Protein AF-X1CK55-F1 (afdb_monomer_lite)

Secondary structure (DSSP, 8-state):
--HHHHHHHHHHHHHHHHHHHHHHHHHHHHHTTT-HHHHHHHHHHHHHHHHHHTTTS--HHHHHHHHHHHHHHHHHHHHHHHHHHHHHHHHTTSPP-HHHHHHHHHHHHHHHTT-

Structure (mmCIF, N/CA/C/O backbone):
data_AF-X1CK55-F1
#
_entry.id   AF-X1CK55-F1
#
loop_
_atom_site.group_PDB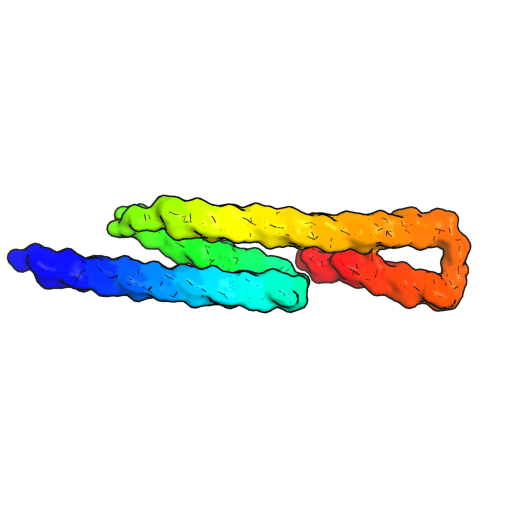
_atom_site.id
_atom_site.type_symbol
_atom_site.label_atom_id
_atom_site.label_alt_id
_atom_site.label_comp_id
_atom_site.label_asym_id
_atom_site.label_entity_id
_atom_site.label_seq_id
_atom_site.pdbx_PDB_ins_code
_atom_site.Cartn_x
_atom_site.Cartn_y
_atom_site.Cartn_z
_atom_site.occupancy
_atom_site.B_iso_or_equiv
_atom_site.auth_seq_id
_atom_site.auth_comp_id
_atom_site.auth_asym_id
_atom_site.auth_atom_id
_atom_site.pdbx_PDB_model_num
ATOM 1 N N . MET A 1 1 ? -24.483 -6.897 33.982 1.00 46.66 1 MET A N 1
ATOM 2 C CA . MET A 1 1 ? -23.041 -7.094 33.704 1.00 46.66 1 MET A CA 1
ATOM 3 C C . MET A 1 1 ? -22.688 -6.580 32.299 1.00 46.66 1 MET A C 1
ATOM 5 O O . MET A 1 1 ? -22.299 -7.355 31.443 1.00 46.66 1 MET A O 1
ATOM 9 N N . THR A 1 2 ? -22.846 -5.280 32.029 1.00 55.50 2 THR A N 1
ATOM 10 C CA . THR A 1 2 ? -22.721 -4.694 30.670 1.00 55.50 2 THR A CA 1
ATOM 11 C C . THR A 1 2 ? -21.554 -3.711 30.535 1.00 55.50 2 THR A C 1
ATOM 13 O O . THR A 1 2 ? -20.910 -3.658 29.492 1.00 55.50 2 THR A O 1
ATOM 16 N N . PHE A 1 3 ? -21.201 -2.998 31.608 1.00 53.06 3 PHE A N 1
ATOM 17 C CA . PHE A 1 3 ? -20.087 -2.040 31.612 1.00 53.06 3 PHE A CA 1
ATOM 18 C C . PHE A 1 3 ? -18.721 -2.676 31.331 1.00 53.06 3 PHE A C 1
ATOM 20 O O . PHE A 1 3 ? -17.910 -2.094 30.614 1.00 53.06 3 PHE A O 1
ATOM 27 N N . ASN A 1 4 ? -18.483 -3.883 31.851 1.00 61.81 4 ASN A N 1
ATOM 28 C CA . ASN A 1 4 ? -17.196 -4.557 31.693 1.00 61.81 4 ASN A CA 1
ATOM 29 C C . ASN A 1 4 ? -16.944 -4.971 30.231 1.00 61.81 4 ASN A C 1
ATOM 31 O O . ASN A 1 4 ? -15.827 -4.860 29.740 1.00 61.81 4 ASN A O 1
ATOM 35 N N . ASN A 1 5 ? -18.000 -5.368 29.509 1.00 66.44 5 ASN A N 1
ATOM 36 C CA . ASN A 1 5 ? -17.902 -5.794 28.111 1.00 66.44 5 ASN A CA 1
ATOM 37 C C . ASN A 1 5 ? -17.654 -4.608 27.169 1.00 66.44 5 ASN A C 1
ATOM 39 O O . ASN A 1 5 ? -16.791 -4.673 26.297 1.00 66.44 5 ASN A O 1
ATOM 43 N N . ASN A 1 6 ? -18.345 -3.487 27.400 1.00 71.31 6 ASN A N 1
ATOM 44 C CA . ASN A 1 6 ? -18.130 -2.271 26.616 1.00 71.31 6 ASN A CA 1
ATOM 45 C C . ASN A 1 6 ? -16.704 -1.734 26.804 1.00 71.31 6 ASN A C 1
ATOM 47 O O . ASN A 1 6 ? -16.059 -1.357 25.830 1.00 71.31 6 ASN A O 1
ATOM 51 N N . PHE A 1 7 ? -16.178 -1.744 28.034 1.00 72.62 7 PHE A N 1
ATOM 52 C CA . PHE A 1 7 ? -14.815 -1.283 28.314 1.00 72.62 7 PHE A CA 1
ATOM 53 C C . PHE A 1 7 ? -13.743 -2.117 27.591 1.00 72.62 7 PHE A C 1
ATOM 55 O O . PHE A 1 7 ? -12.803 -1.556 27.025 1.00 72.62 7 PHE A O 1
ATOM 62 N N . VAL A 1 8 ? -13.904 -3.444 27.557 1.00 79.12 8 VAL A N 1
ATOM 63 C CA . VAL A 1 8 ? -13.004 -4.349 26.823 1.00 79.12 8 VAL A CA 1
ATOM 64 C C . VAL A 1 8 ? -13.057 -4.075 25.316 1.00 79.12 8 VAL A C 1
ATOM 66 O O . VAL A 1 8 ? -12.003 -3.909 24.702 1.00 79.12 8 VAL A O 1
ATOM 69 N N . MET A 1 9 ? -14.253 -3.919 24.740 1.00 79.75 9 MET A N 1
ATOM 70 C CA . MET A 1 9 ? -14.424 -3.587 23.317 1.00 79.75 9 MET A CA 1
ATOM 71 C C . MET A 1 9 ? -13.788 -2.237 22.948 1.00 79.75 9 MET A C 1
ATOM 73 O O . MET A 1 9 ? -13.114 -2.123 21.926 1.00 79.75 9 MET A O 1
ATOM 77 N N . TYR A 1 10 ? -13.930 -1.210 23.795 1.00 77.31 10 TYR A N 1
ATOM 78 C CA . TYR A 1 10 ? -13.272 0.085 23.576 1.00 77.31 10 TYR A CA 1
ATOM 79 C C . TYR A 1 10 ? -11.746 -0.016 23.625 1.00 77.31 10 TYR A C 1
ATOM 81 O O . TYR A 1 10 ? -11.059 0.637 22.834 1.00 77.31 10 TYR A O 1
ATOM 89 N N . LYS A 1 11 ? -11.201 -0.827 24.540 1.00 83.19 11 LYS A N 1
ATOM 90 C CA . LYS A 1 11 ? -9.756 -1.064 24.619 1.00 83.19 11 LYS A CA 1
ATOM 91 C C . LYS A 1 11 ? -9.242 -1.727 23.340 1.00 83.19 11 LYS A C 1
ATOM 93 O O . LYS A 1 11 ? -8.263 -1.244 22.779 1.00 83.19 11 LYS A O 1
ATOM 98 N N . GLN A 1 12 ? -9.946 -2.745 22.851 1.00 87.56 12 GLN A N 1
ATOM 99 C CA . GLN A 1 12 ? -9.612 -3.438 21.606 1.00 87.56 12 GLN A CA 1
ATOM 100 C C . GLN A 1 12 ? -9.664 -2.500 20.396 1.00 87.56 12 GLN A C 1
ATOM 102 O O . GLN A 1 12 ? -8.701 -2.446 19.637 1.00 87.56 12 GLN A O 1
ATOM 107 N N . LYS A 1 13 ? -10.713 -1.672 20.260 1.00 89.25 13 LYS A N 1
ATOM 108 C CA . LYS A 1 13 ? -10.779 -0.666 19.183 1.00 89.25 13 LYS A CA 1
ATOM 109 C C . LYS A 1 13 ? -9.587 0.293 19.229 1.00 89.25 13 LYS A C 1
ATOM 111 O O . LYS A 1 13 ? -9.016 0.639 18.200 1.00 89.25 13 LYS A O 1
ATOM 116 N N . LYS A 1 14 ? -9.198 0.741 20.427 1.00 90.62 14 LYS A N 1
ATOM 117 C CA . LYS A 1 14 ? -8.066 1.662 20.601 1.00 90.62 14 LYS A CA 1
ATOM 118 C C . LYS A 1 14 ? -6.731 1.019 20.222 1.00 90.62 14 LYS A C 1
ATOM 120 O O . LYS A 1 14 ? -5.872 1.715 19.685 1.00 90.62 14 LYS A O 1
ATOM 125 N N . GLU A 1 15 ? -6.539 -0.257 20.538 1.00 92.00 15 GLU A N 1
ATOM 126 C CA . GLU A 1 15 ? -5.351 -1.020 20.136 1.00 92.00 15 GLU A CA 1
ATOM 127 C C . GLU A 1 15 ? -5.320 -1.213 18.617 1.00 92.00 15 GLU A C 1
ATOM 129 O O . GLU A 1 15 ? -4.334 -0.833 17.995 1.00 92.00 15 GLU A O 1
ATOM 134 N N . LEU A 1 16 ? -6.442 -1.604 18.007 1.00 92.81 16 LEU A N 1
ATOM 135 C CA . LEU A 1 16 ? -6.580 -1.704 16.552 1.00 92.81 16 LEU A CA 1
ATOM 136 C C . LEU A 1 16 ? -6.211 -0.394 15.835 1.00 92.81 16 LEU A C 1
ATOM 138 O O . LEU A 1 16 ? -5.401 -0.391 14.913 1.00 92.81 16 LEU A O 1
ATOM 142 N N . ILE A 1 17 ? -6.740 0.747 16.290 1.00 93.19 17 ILE A N 1
ATOM 143 C CA . ILE A 1 17 ? -6.412 2.059 15.701 1.00 93.19 17 ILE A CA 1
ATOM 144 C C . ILE A 1 17 ? -4.914 2.378 15.833 1.00 93.19 17 ILE A C 1
ATOM 146 O O . ILE A 1 17 ? -4.334 3.013 14.951 1.00 93.19 17 ILE A O 1
ATOM 150 N N . LYS A 1 18 ? -4.261 1.973 16.931 1.00 94.56 18 LYS A N 1
ATOM 151 C CA . LYS A 1 18 ? -2.810 2.160 17.080 1.00 94.56 18 LYS A CA 1
ATOM 152 C C . LYS A 1 18 ? -2.040 1.310 16.080 1.00 94.56 18 LYS A C 1
ATOM 154 O O . LYS A 1 18 ? -1.120 1.834 15.458 1.00 94.56 18 LYS A O 1
ATOM 159 N N . ASP A 1 19 ? -2.427 0.054 15.907 1.00 93.81 19 ASP A N 1
ATOM 160 C CA . ASP A 1 19 ? -1.769 -0.856 14.972 1.00 93.81 19 ASP A CA 1
ATOM 161 C C . ASP A 1 19 ? -1.913 -0.351 13.535 1.00 93.81 19 ASP A C 1
ATOM 163 O O . ASP A 1 19 ? -0.924 -0.261 12.807 1.00 93.81 19 ASP A O 1
ATOM 167 N N . LEU A 1 20 ? -3.104 0.119 13.157 1.00 95.00 20 LEU A N 1
ATOM 168 C CA . LEU A 1 20 ? -3.341 0.765 11.865 1.00 95.00 20 LEU A CA 1
ATOM 169 C C . LEU A 1 20 ? -2.437 1.991 11.658 1.00 95.00 20 LEU A C 1
ATOM 171 O O . LEU A 1 20 ? -1.805 2.124 10.613 1.00 95.00 20 LEU A O 1
ATOM 175 N N . LYS A 1 21 ? -2.257 2.848 12.669 1.00 94.94 21 LYS A N 1
ATOM 176 C CA . LYS A 1 21 ? -1.307 3.976 12.577 1.00 94.94 21 LYS A CA 1
ATOM 177 C C . LYS A 1 21 ? 0.147 3.527 12.406 1.00 94.94 21 LYS A C 1
ATOM 179 O O . LYS A 1 21 ? 0.919 4.199 11.721 1.00 94.94 21 LYS A O 1
ATOM 184 N N . ILE A 1 22 ? 0.537 2.405 13.010 1.00 95.19 22 ILE A N 1
ATOM 185 C CA . ILE A 1 22 ? 1.873 1.823 12.827 1.00 95.19 22 ILE A CA 1
ATOM 186 C C . ILE A 1 22 ? 2.047 1.356 11.377 1.00 95.19 22 ILE A C 1
ATOM 188 O O . ILE A 1 22 ? 3.047 1.707 10.747 1.00 95.19 22 ILE A O 1
ATOM 192 N N . TYR A 1 23 ? 1.065 0.639 10.820 1.00 94.56 23 TYR A N 1
ATOM 193 C CA . TYR A 1 23 ? 1.081 0.240 9.409 1.00 94.56 23 TYR A CA 1
ATOM 194 C C . TYR A 1 23 ? 1.177 1.442 8.473 1.00 94.56 23 TYR A C 1
ATOM 196 O O . TYR A 1 23 ? 1.996 1.431 7.555 1.00 94.56 23 TYR A O 1
ATOM 204 N N . GLN A 1 24 ? 0.406 2.497 8.742 1.00 94.62 24 GLN A N 1
ATOM 205 C CA . GLN A 1 24 ? 0.455 3.742 7.981 1.00 94.62 24 GLN A CA 1
ATOM 206 C C . GLN A 1 24 ? 1.861 4.358 8.011 1.00 94.62 24 GLN A C 1
ATOM 208 O O . GLN A 1 24 ? 2.415 4.690 6.966 1.00 94.62 24 GLN A O 1
ATOM 213 N N . SER A 1 25 ? 2.484 4.453 9.192 1.00 96.12 25 SER A N 1
ATOM 214 C CA . SER A 1 25 ? 3.850 4.974 9.324 1.00 96.12 25 SER A CA 1
ATOM 215 C C . SER A 1 25 ? 4.872 4.131 8.559 1.00 96.12 25 SER A C 1
ATOM 217 O O . SER A 1 25 ? 5.767 4.683 7.922 1.00 96.12 25 SER A O 1
ATOM 219 N N . PHE A 1 26 ? 4.752 2.802 8.598 1.00 94.69 26 PHE A N 1
ATOM 220 C CA . PHE A 1 26 ? 5.641 1.927 7.837 1.00 94.69 26 PHE A CA 1
ATOM 221 C C . PHE A 1 26 ? 5.438 2.054 6.332 1.00 94.69 26 PHE A C 1
ATOM 223 O O . PHE A 1 26 ? 6.431 2.084 5.612 1.00 94.69 26 PHE A O 1
ATOM 230 N N . ALA A 1 27 ? 4.195 2.153 5.862 1.00 94.19 27 ALA A N 1
ATOM 231 C CA . ALA A 1 27 ? 3.904 2.365 4.452 1.00 94.19 27 ALA A CA 1
ATOM 232 C C . ALA A 1 27 ? 4.537 3.671 3.952 1.00 94.19 27 ALA A C 1
ATOM 234 O O . ALA A 1 27 ? 5.289 3.640 2.985 1.00 94.19 27 ALA A O 1
ATOM 235 N N . LEU A 1 28 ? 4.329 4.786 4.661 1.00 93.88 28 LEU A N 1
ATOM 236 C CA . LEU A 1 28 ? 4.895 6.088 4.288 1.00 93.88 28 LEU A CA 1
ATOM 237 C C . LEU A 1 28 ? 6.430 6.068 4.254 1.00 93.88 28 LEU A C 1
ATOM 239 O O . LEU A 1 28 ? 7.020 6.458 3.257 1.00 93.88 28 LEU A O 1
ATOM 243 N N . LYS A 1 29 ? 7.083 5.484 5.268 1.00 95.44 29 LYS A N 1
ATOM 244 C CA . LYS A 1 29 ? 8.551 5.328 5.273 1.00 95.44 29 LYS A CA 1
ATOM 245 C C . LYS A 1 29 ? 9.083 4.515 4.093 1.00 95.44 29 LYS A C 1
ATOM 247 O O . LYS A 1 29 ? 10.238 4.677 3.717 1.00 95.44 29 LYS A O 1
ATOM 252 N N . LYS A 1 30 ? 8.287 3.578 3.570 1.00 93.31 30 LYS A N 1
ATOM 253 C CA . LYS A 1 30 ? 8.650 2.778 2.395 1.00 93.31 30 LYS A CA 1
ATOM 254 C C . LYS A 1 30 ? 8.500 3.571 1.100 1.00 93.31 30 LYS A C 1
ATOM 256 O O . LYS A 1 30 ? 9.343 3.421 0.225 1.00 93.31 30 LYS A O 1
ATOM 261 N N . VAL A 1 31 ? 7.495 4.440 1.019 1.00 92.69 31 VAL A N 1
ATOM 262 C CA . VAL A 1 31 ? 7.343 5.404 -0.082 1.00 92.69 31 VAL A CA 1
ATOM 263 C C . VAL A 1 31 ? 8.518 6.381 -0.112 1.00 92.69 31 VAL A C 1
ATOM 265 O O . VAL A 1 31 ? 9.105 6.566 -1.169 1.00 92.69 31 VAL A O 1
ATOM 268 N N . ASP A 1 32 ? 8.936 6.907 1.046 1.00 92.25 32 ASP A N 1
ATOM 269 C CA . ASP A 1 32 ? 10.056 7.862 1.151 1.00 92.25 32 ASP A CA 1
ATOM 270 C C . ASP A 1 32 ? 11.385 7.322 0.585 1.00 92.25 32 ASP A C 1
ATOM 272 O O . ASP A 1 32 ? 12.257 8.096 0.195 1.00 92.25 32 ASP A O 1
ATOM 276 N N . ILE A 1 33 ? 11.560 5.996 0.559 1.00 93.25 33 ILE A N 1
ATOM 277 C CA . ILE A 1 33 ? 12.745 5.320 0.005 1.00 93.25 33 ILE A CA 1
ATOM 278 C C . ILE A 1 33 ? 12.475 4.658 -1.357 1.00 93.25 33 ILE A C 1
ATOM 280 O O . ILE A 1 33 ? 13.246 3.794 -1.770 1.00 93.25 33 ILE A O 1
ATOM 284 N N . GLU A 1 34 ? 11.370 5.013 -2.019 1.00 89.62 34 GLU A N 1
ATOM 285 C CA . GLU A 1 34 ? 10.927 4.484 -3.321 1.00 89.62 34 GLU A CA 1
ATOM 286 C C . GLU A 1 34 ? 10.705 2.952 -3.352 1.00 89.62 34 GLU A C 1
ATOM 288 O O . GLU A 1 34 ? 10.630 2.322 -4.408 1.00 89.62 34 GLU A O 1
ATOM 293 N N . ASP A 1 35 ? 10.533 2.318 -2.189 1.00 91.62 35 ASP A N 1
ATOM 294 C CA . ASP A 1 35 ? 10.209 0.893 -2.051 1.00 91.62 35 ASP A CA 1
ATOM 295 C C . ASP A 1 35 ? 8.684 0.699 -2.111 1.00 91.62 35 ASP A C 1
ATOM 297 O O . ASP A 1 35 ? 8.019 0.289 -1.150 1.00 91.62 35 ASP A O 1
ATOM 301 N N . PHE A 1 36 ? 8.115 1.036 -3.273 1.00 91.56 36 PHE A N 1
ATOM 302 C CA . PHE A 1 36 ? 6.670 1.055 -3.509 1.00 91.56 36 PHE A CA 1
ATOM 303 C C . PHE A 1 36 ? 6.014 -0.318 -3.296 1.00 91.56 36 PHE A C 1
ATOM 305 O O . PHE A 1 36 ? 4.907 -0.402 -2.764 1.00 91.56 36 PHE A O 1
ATOM 312 N N . LYS A 1 37 ? 6.701 -1.416 -3.643 1.00 90.56 37 LYS A N 1
ATOM 313 C CA . LYS A 1 37 ? 6.189 -2.785 -3.454 1.00 90.56 37 LYS A CA 1
ATOM 314 C C . LYS A 1 37 ? 6.014 -3.114 -1.973 1.00 90.56 37 LYS A C 1
ATOM 316 O O . LYS A 1 37 ? 4.965 -3.622 -1.569 1.00 90.56 37 LYS A O 1
ATOM 321 N N . SER A 1 38 ? 7.008 -2.787 -1.146 1.00 93.31 38 SER A N 1
ATOM 322 C CA . SER A 1 38 ? 6.877 -2.968 0.299 1.00 93.31 38 SER A CA 1
ATOM 323 C C . SER A 1 38 ? 5.824 -2.038 0.891 1.00 93.31 38 SER A C 1
ATOM 325 O O . SER A 1 38 ? 5.088 -2.468 1.779 1.00 93.31 38 SER A O 1
ATOM 327 N N . ALA A 1 39 ? 5.717 -0.795 0.406 1.00 95.00 39 ALA A N 1
ATOM 328 C CA . ALA A 1 39 ? 4.677 0.137 0.838 1.00 95.00 39 ALA A CA 1
ATOM 329 C C . ALA A 1 39 ? 3.269 -0.431 0.586 1.00 95.00 39 ALA A C 1
ATOM 331 O O . ALA A 1 39 ? 2.469 -0.510 1.520 1.00 95.00 39 ALA A O 1
ATOM 332 N N . LEU A 1 40 ? 3.000 -0.915 -0.634 1.00 94.94 40 LEU A N 1
ATOM 333 C CA . LEU A 1 40 ? 1.730 -1.550 -1.002 1.00 94.94 40 LEU A CA 1
ATOM 334 C C . LEU A 1 40 ? 1.431 -2.774 -0.134 1.00 94.94 40 LEU A C 1
ATOM 336 O O . LEU A 1 40 ? 0.332 -2.886 0.394 1.00 94.94 40 LEU A O 1
ATOM 340 N N . SER A 1 41 ? 2.423 -3.632 0.121 1.00 95.31 41 SER A N 1
ATOM 341 C CA . SER A 1 41 ? 2.242 -4.794 1.002 1.00 95.31 41 SER A CA 1
ATOM 342 C C . SER A 1 41 ? 1.838 -4.405 2.434 1.00 95.31 41 SER A C 1
ATOM 344 O O . SER A 1 41 ? 1.005 -5.081 3.046 1.00 95.31 41 SER A O 1
ATOM 346 N N . LYS A 1 42 ? 2.388 -3.309 2.982 1.00 94.88 42 LYS A N 1
ATOM 347 C CA . LYS A 1 42 ? 1.979 -2.798 4.305 1.00 94.88 42 LYS A CA 1
ATOM 348 C C . LYS A 1 42 ? 0.562 -2.236 4.294 1.00 94.88 42 LYS A C 1
ATOM 350 O O . LYS A 1 42 ? -0.166 -2.456 5.258 1.00 94.88 42 LYS A O 1
ATOM 355 N N . ILE A 1 43 ? 0.175 -1.561 3.217 1.00 96.19 43 ILE A N 1
ATOM 356 C CA . ILE A 1 43 ? -1.184 -1.046 3.034 1.00 96.19 43 ILE A CA 1
ATOM 357 C C . ILE A 1 43 ? -2.188 -2.198 2.922 1.00 96.19 43 ILE A C 1
ATOM 359 O O . ILE A 1 43 ? -3.189 -2.192 3.630 1.00 96.19 43 ILE A O 1
ATOM 363 N N . ASP A 1 44 ? -1.899 -3.222 2.119 1.00 95.50 44 ASP A N 1
ATOM 364 C CA . ASP A 1 44 ? -2.785 -4.378 1.944 1.00 95.50 44 ASP A CA 1
ATOM 365 C C . ASP A 1 44 ? -2.946 -5.174 3.256 1.00 95.50 44 ASP A C 1
ATOM 367 O O . ASP A 1 44 ? -4.042 -5.634 3.581 1.00 95.50 44 ASP A O 1
ATOM 371 N N . SER A 1 45 ? -1.884 -5.266 4.069 1.00 94.88 45 SER A N 1
ATOM 372 C CA . SER A 1 45 ? -1.962 -5.863 5.414 1.00 94.88 45 SER A CA 1
ATOM 373 C C . SER A 1 45 ? -2.905 -5.080 6.336 1.00 94.88 45 SER A C 1
ATOM 375 O O . SER A 1 45 ? -3.693 -5.674 7.067 1.00 94.88 45 SER A O 1
ATOM 377 N N . ALA A 1 46 ? -2.857 -3.746 6.290 1.00 95.88 46 ALA A N 1
ATOM 378 C CA . ALA A 1 46 ? -3.755 -2.900 7.071 1.00 95.88 46 ALA A CA 1
ATOM 379 C C . ALA A 1 46 ? -5.208 -2.987 6.584 1.00 95.88 46 ALA A C 1
ATOM 381 O O . ALA A 1 46 ? -6.118 -3.045 7.405 1.00 95.88 46 ALA A O 1
ATOM 382 N N . LEU A 1 47 ? -5.430 -3.042 5.268 1.00 95.25 47 LEU A N 1
ATOM 383 C CA . LEU A 1 47 ? -6.762 -3.222 4.685 1.00 95.25 47 LEU A CA 1
ATOM 384 C C . LEU A 1 47 ? -7.376 -4.570 5.080 1.00 95.25 47 LEU A C 1
ATOM 386 O O . LEU A 1 47 ? -8.541 -4.606 5.463 1.00 95.25 47 LEU A O 1
ATOM 390 N N . THR A 1 48 ? -6.578 -5.642 5.078 1.00 94.38 48 THR A N 1
ATOM 391 C CA . THR A 1 48 ? -7.008 -6.968 5.560 1.00 94.38 48 THR A CA 1
ATOM 392 C C . THR A 1 48 ? -7.444 -6.895 7.024 1.00 94.38 48 THR A C 1
ATOM 394 O O . THR A 1 48 ? -8.521 -7.361 7.383 1.00 94.38 48 THR A O 1
ATOM 397 N N . LEU A 1 49 ? -6.650 -6.227 7.868 1.00 93.38 49 LEU A N 1
ATOM 398 C CA . LEU A 1 49 ? -6.993 -6.030 9.276 1.00 93.38 49 LEU A CA 1
ATOM 399 C C . LEU A 1 49 ? -8.284 -5.207 9.444 1.00 93.38 49 LEU A C 1
ATOM 401 O O . LEU A 1 49 ? -9.096 -5.492 10.318 1.00 93.38 49 LEU A O 1
ATOM 405 N N . ILE A 1 50 ? -8.514 -4.193 8.610 1.00 93.88 50 ILE A N 1
ATOM 406 C CA . ILE A 1 50 ? -9.768 -3.428 8.636 1.00 93.88 50 ILE A CA 1
ATOM 407 C C . ILE A 1 50 ? -10.953 -4.323 8.257 1.00 93.88 50 ILE A C 1
ATOM 409 O O . ILE A 1 50 ? -11.963 -4.302 8.959 1.00 93.88 50 ILE A O 1
ATOM 413 N N . GLU A 1 51 ? -10.836 -5.133 7.203 1.00 92.56 51 GLU A N 1
ATOM 414 C CA . GLU A 1 51 ? -11.894 -6.057 6.774 1.00 92.56 51 GLU A CA 1
ATOM 415 C C . GLU A 1 51 ? -12.257 -7.088 7.847 1.00 92.56 51 GLU A C 1
ATOM 417 O O . GLU A 1 51 ? -13.440 -7.365 8.046 1.00 92.56 51 GLU A 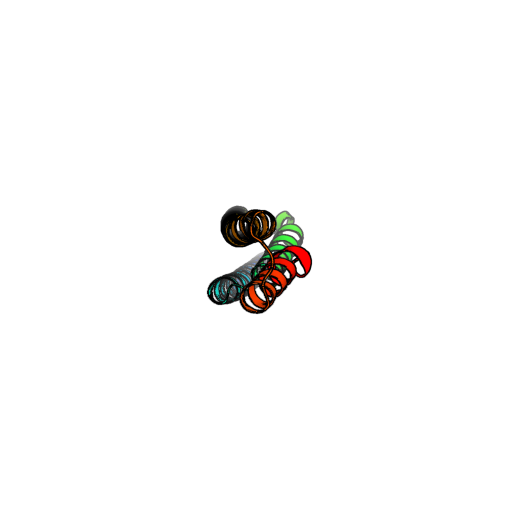O 1
ATOM 422 N N . GLU A 1 52 ? -11.272 -7.620 8.574 1.00 91.44 52 GLU A N 1
ATOM 423 C CA . GLU A 1 52 ? -11.496 -8.577 9.667 1.00 91.44 52 GLU A CA 1
ATOM 424 C C . GLU A 1 52 ? -12.297 -7.969 10.828 1.00 91.44 52 GLU A C 1
ATOM 426 O O . GLU A 1 52 ? -13.097 -8.652 11.474 1.00 91.44 52 GLU A O 1
ATOM 431 N N . PHE A 1 53 ? -12.104 -6.675 11.094 1.00 91.31 53 PHE A N 1
ATOM 432 C CA . PHE A 1 53 ? -12.690 -5.994 12.247 1.00 91.31 53 PHE A CA 1
ATOM 433 C C . PHE A 1 53 ? -13.884 -5.082 11.910 1.00 91.31 53 PHE A C 1
ATOM 435 O O . PHE A 1 53 ? -14.551 -4.600 12.832 1.00 91.31 53 PHE A O 1
ATOM 442 N N . GLN A 1 54 ? -14.220 -4.888 10.628 1.00 89.19 54 GLN A N 1
ATOM 443 C CA . GLN A 1 54 ? -15.302 -3.989 10.193 1.00 89.19 54 GLN A CA 1
ATOM 444 C C . GLN A 1 54 ? -16.693 -4.406 10.694 1.00 89.19 54 GLN A C 1
ATOM 446 O O . GLN A 1 54 ? -17.577 -3.567 10.849 1.00 89.19 54 GLN A O 1
ATOM 451 N N . SER A 1 55 ? -16.911 -5.699 10.968 1.00 88.06 55 SER A N 1
ATOM 452 C CA . SER A 1 55 ? -18.177 -6.194 11.527 1.00 88.06 55 SER A CA 1
ATOM 453 C C . SER A 1 55 ? -18.361 -5.834 13.002 1.00 88.06 55 SER A C 1
ATOM 455 O O . SER A 1 55 ? -19.480 -5.871 13.508 1.00 88.06 55 SER A O 1
ATOM 457 N N . TYR A 1 56 ? -17.269 -5.510 13.700 1.00 87.94 56 TYR A N 1
ATOM 458 C CA . TYR A 1 56 ? -17.258 -5.205 15.133 1.00 87.94 56 TYR A CA 1
ATOM 459 C C . TYR A 1 56 ? -17.146 -3.706 15.409 1.00 87.94 56 TYR A C 1
ATOM 461 O O . TYR A 1 56 ? -17.669 -3.219 16.414 1.00 87.94 56 TYR A O 1
ATOM 469 N N . PHE A 1 57 ? -16.462 -2.970 14.533 1.00 89.94 57 PHE A N 1
ATOM 470 C CA . PHE A 1 57 ? -16.183 -1.552 14.706 1.00 89.94 57 PHE A CA 1
ATOM 471 C C . PHE A 1 57 ? -16.461 -0.773 13.422 1.00 89.94 57 PHE A C 1
ATOM 473 O O . PHE A 1 57 ? -16.113 -1.210 12.333 1.00 89.94 57 PHE A O 1
ATOM 480 N N . ASP A 1 58 ? -17.004 0.438 13.566 1.00 90.38 58 ASP A N 1
ATOM 481 C CA . ASP A 1 58 ? -17.004 1.410 12.471 1.00 90.38 58 ASP A CA 1
ATOM 482 C C . ASP A 1 58 ? -15.570 1.916 12.239 1.00 90.38 58 ASP A C 1
ATOM 484 O O . ASP A 1 58 ? -15.011 2.602 13.111 1.00 90.38 58 ASP A O 1
ATOM 488 N N . LEU A 1 59 ? -14.996 1.495 11.107 1.00 92.69 59 LEU A N 1
ATOM 489 C CA . LEU A 1 59 ? -13.634 1.771 10.625 1.00 92.69 59 LEU A CA 1
ATOM 490 C C . LEU A 1 59 ? -13.646 2.437 9.238 1.00 92.69 59 LEU A C 1
ATOM 492 O O . LEU A 1 59 ? -12.683 2.347 8.475 1.00 92.69 59 LEU A O 1
ATOM 496 N N . LYS A 1 60 ? -14.768 3.063 8.859 1.00 92.19 60 LYS A N 1
ATOM 497 C CA . LYS A 1 60 ? -14.941 3.640 7.519 1.00 92.19 60 LYS A CA 1
ATOM 498 C C . LYS A 1 60 ? -13.918 4.737 7.215 1.00 92.19 60 LYS A C 1
ATOM 500 O O . LYS A 1 60 ? -13.482 4.871 6.075 1.00 92.19 60 LYS A O 1
ATOM 505 N N . THR A 1 61 ? -13.540 5.512 8.228 1.00 92.94 61 THR A N 1
ATOM 506 C CA . THR A 1 61 ? -12.523 6.561 8.103 1.00 92.94 61 THR A CA 1
ATOM 507 C C . THR A 1 61 ? -11.161 5.951 7.797 1.00 92.94 61 THR A C 1
ATOM 509 O O . THR A 1 61 ? -10.538 6.316 6.809 1.00 92.94 61 THR A O 1
ATOM 512 N N . GLU A 1 62 ? -10.738 4.964 8.584 1.00 93.94 62 GLU A N 1
ATOM 513 C CA . GLU A 1 62 ? -9.461 4.278 8.408 1.00 93.94 62 GLU A CA 1
ATOM 514 C C . GLU A 1 62 ? -9.387 3.564 7.051 1.00 93.94 62 GLU A C 1
ATOM 516 O O . GLU A 1 62 ? -8.356 3.610 6.382 1.00 93.94 62 GLU A O 1
ATOM 521 N N . LEU A 1 63 ? -10.490 2.955 6.603 1.00 94.38 63 LEU A N 1
ATOM 522 C CA . LEU A 1 63 ? -10.583 2.340 5.278 1.00 94.38 63 LEU A CA 1
ATOM 523 C C . LEU A 1 63 ? -10.334 3.359 4.159 1.00 94.38 63 LEU A C 1
ATOM 525 O O . LEU A 1 63 ? -9.562 3.091 3.235 1.00 94.38 63 LEU A O 1
ATOM 529 N N . ASN A 1 64 ? -10.974 4.528 4.248 1.00 94.94 64 ASN A N 1
ATOM 530 C CA . ASN A 1 64 ? -10.791 5.599 3.274 1.00 94.94 64 ASN A CA 1
ATOM 531 C C . ASN A 1 64 ? -9.346 6.108 3.278 1.00 94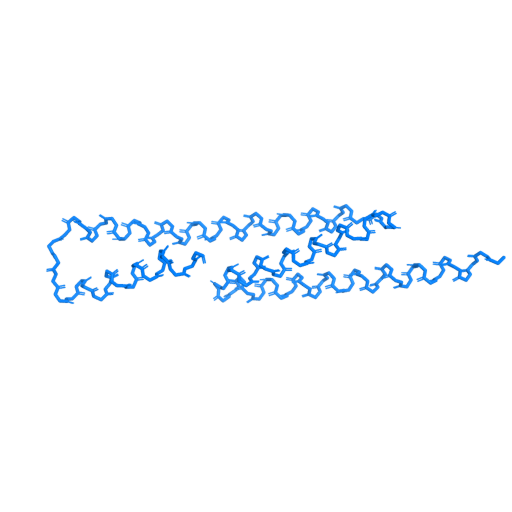.94 64 ASN A C 1
ATOM 533 O O . ASN A 1 64 ? -8.745 6.201 2.210 1.00 94.94 64 ASN A O 1
ATOM 537 N N . ASP A 1 65 ? -8.767 6.347 4.458 1.00 94.75 65 ASP A N 1
ATOM 538 C CA . ASP A 1 65 ? -7.385 6.812 4.599 1.00 94.75 65 ASP A CA 1
ATOM 539 C C . ASP A 1 65 ? -6.401 5.845 3.921 1.00 94.75 65 ASP A C 1
ATOM 541 O O . ASP A 1 65 ? -5.555 6.254 3.121 1.00 94.75 65 ASP A O 1
ATOM 545 N N . PHE A 1 66 ? -6.526 4.539 4.182 1.00 95.50 66 PHE A N 1
ATOM 546 C CA . PHE A 1 66 ? -5.662 3.537 3.555 1.00 95.50 66 PHE A CA 1
ATOM 547 C C . PHE A 1 66 ? -5.906 3.401 2.053 1.00 95.50 66 PHE A C 1
ATOM 549 O O . PHE A 1 66 ? -4.947 3.219 1.301 1.00 95.50 66 PHE A O 1
ATOM 556 N N . SER A 1 67 ? -7.152 3.527 1.594 1.00 94.81 67 SER A N 1
ATOM 557 C CA . SER A 1 67 ? -7.465 3.522 0.163 1.00 94.81 67 SER A CA 1
ATOM 558 C C . SER A 1 67 ? -6.850 4.725 -0.560 1.00 94.81 67 SER A C 1
ATOM 560 O O . SER A 1 67 ? -6.290 4.566 -1.645 1.00 94.81 67 SER A O 1
ATOM 562 N N . GLU A 1 68 ? -6.905 5.921 0.029 1.00 95.62 68 GLU A N 1
ATOM 563 C CA . GLU A 1 68 ? -6.272 7.116 -0.535 1.00 95.62 68 GLU A CA 1
ATOM 564 C C . GLU A 1 68 ? -4.753 6.970 -0.616 1.00 95.62 68 GLU A C 1
ATOM 566 O O . GLU A 1 68 ? -4.155 7.275 -1.650 1.00 95.62 68 GLU A O 1
ATOM 571 N N . ILE A 1 69 ? -4.122 6.463 0.447 1.00 94.94 69 ILE A N 1
ATOM 572 C CA . ILE A 1 69 ? -2.679 6.203 0.449 1.00 94.94 69 ILE A CA 1
ATOM 573 C C . ILE A 1 69 ? -2.338 5.179 -0.634 1.00 94.94 69 ILE A C 1
ATOM 575 O O . ILE A 1 69 ? -1.419 5.409 -1.414 1.00 94.94 69 ILE A O 1
ATOM 579 N N . ARG A 1 70 ? -3.107 4.091 -0.755 1.00 95.81 70 ARG A N 1
ATOM 580 C CA . ARG A 1 70 ? -2.905 3.076 -1.799 1.00 95.81 70 ARG A CA 1
ATOM 581 C C . ARG A 1 70 ? -2.917 3.681 -3.199 1.00 95.81 70 ARG A C 1
ATOM 583 O O . ARG A 1 70 ? -2.038 3.375 -3.999 1.00 95.81 70 ARG A O 1
ATOM 590 N N . GLN A 1 71 ? -3.889 4.545 -3.491 1.00 95.94 71 GLN A N 1
ATOM 591 C CA . GLN A 1 71 ? -3.996 5.204 -4.795 1.00 95.94 71 GLN A CA 1
ATOM 592 C C . GLN A 1 71 ? -2.819 6.143 -5.074 1.00 95.94 71 GLN A C 1
ATOM 594 O O . GLN A 1 71 ? -2.298 6.151 -6.190 1.00 95.94 71 GLN A O 1
ATOM 599 N N . LYS A 1 72 ? -2.352 6.885 -4.062 1.00 94.31 72 LYS A N 1
ATOM 600 C CA . LYS A 1 72 ? -1.159 7.736 -4.184 1.00 94.31 72 LYS A CA 1
ATOM 601 C C . LYS A 1 72 ? 0.084 6.908 -4.499 1.00 94.31 72 LYS A C 1
ATOM 603 O O . LYS A 1 72 ? 0.750 7.181 -5.490 1.00 94.31 72 LYS A O 1
ATOM 608 N N . VAL A 1 73 ? 0.322 5.838 -3.739 1.00 93.94 73 VAL A N 1
ATOM 609 C CA . VAL A 1 73 ? 1.469 4.940 -3.952 1.00 93.94 73 VAL A CA 1
ATOM 610 C C . VAL A 1 73 ? 1.431 4.289 -5.334 1.00 93.94 73 VAL A C 1
ATOM 612 O O . VAL A 1 73 ? 2.458 4.202 -5.999 1.00 93.94 73 VAL A O 1
ATOM 615 N N . LEU A 1 74 ? 0.255 3.856 -5.800 1.00 93.25 74 LEU A N 1
ATOM 616 C CA . LEU A 1 74 ? 0.103 3.305 -7.149 1.00 93.25 74 LEU A CA 1
ATOM 617 C C . LEU A 1 74 ? 0.383 4.345 -8.236 1.00 93.25 74 LEU A C 1
ATOM 619 O O . LEU A 1 74 ? 1.001 4.010 -9.244 1.00 93.25 74 LEU A O 1
ATOM 623 N N . THR A 1 75 ? -0.065 5.584 -8.042 1.00 93.62 75 THR A N 1
ATOM 624 C CA . THR A 1 75 ? 0.199 6.681 -8.982 1.00 93.62 75 THR A CA 1
ATOM 625 C C . THR A 1 75 ? 1.695 6.960 -9.074 1.00 93.62 75 THR A C 1
ATOM 627 O O . THR A 1 75 ? 2.252 6.879 -10.163 1.00 93.62 75 THR A O 1
ATOM 630 N N . GLU A 1 76 ? 2.365 7.165 -7.937 1.00 91.56 76 GLU A N 1
ATOM 631 C CA . GLU A 1 76 ? 3.811 7.416 -7.897 1.00 91.56 76 GLU A CA 1
ATOM 632 C C . GLU A 1 76 ? 4.617 6.257 -8.498 1.00 91.56 76 GLU A C 1
ATOM 634 O O . GLU A 1 76 ? 5.526 6.473 -9.300 1.00 91.56 76 GLU A O 1
ATOM 639 N N . PHE A 1 77 ? 4.246 5.012 -8.184 1.00 90.81 77 PHE A N 1
ATOM 640 C CA . PHE A 1 77 ? 4.882 3.834 -8.767 1.00 90.81 77 PHE A CA 1
ATOM 641 C C . PHE A 1 77 ? 4.755 3.800 -10.297 1.00 90.81 77 PHE A C 1
ATOM 643 O O . PHE A 1 77 ? 5.727 3.507 -11.001 1.00 90.81 77 PHE A O 1
ATOM 650 N N . ASN A 1 78 ? 3.565 4.103 -10.824 1.00 89.81 78 ASN A N 1
ATOM 651 C CA . ASN A 1 78 ? 3.331 4.147 -12.264 1.00 89.81 78 ASN A CA 1
ATOM 652 C C . ASN A 1 78 ? 4.094 5.298 -12.928 1.00 89.81 78 ASN A C 1
ATOM 654 O O . ASN A 1 78 ? 4.705 5.077 -13.970 1.00 89.81 78 ASN A O 1
ATOM 658 N N . ASP A 1 79 ? 4.138 6.476 -12.307 1.00 90.50 79 ASP A N 1
ATOM 659 C CA . ASP A 1 79 ? 4.895 7.624 -12.810 1.00 90.50 79 ASP A CA 1
ATOM 660 C C . ASP A 1 79 ? 6.397 7.309 -12.888 1.00 90.50 79 ASP A C 1
ATOM 662 O O . ASP A 1 79 ? 7.039 7.551 -13.917 1.00 90.50 79 ASP A O 1
ATOM 666 N N . HIS A 1 80 ? 6.956 6.683 -11.845 1.00 86.06 80 HIS A N 1
ATOM 667 C CA . HIS A 1 80 ? 8.337 6.196 -11.862 1.00 86.06 80 HIS A CA 1
ATOM 668 C C . HIS A 1 80 ? 8.554 5.200 -13.002 1.00 86.06 80 HIS A C 1
ATOM 670 O O . HIS A 1 80 ? 9.493 5.340 -13.791 1.00 86.06 80 HIS A O 1
ATOM 676 N N . ARG A 1 81 ? 7.669 4.209 -13.138 1.00 86.12 81 ARG A N 1
ATOM 677 C CA . ARG A 1 81 ? 7.754 3.194 -14.193 1.00 86.12 81 ARG A CA 1
ATOM 678 C C . ARG A 1 81 ? 7.693 3.806 -15.595 1.00 86.12 81 ARG A C 1
ATOM 680 O O . ARG A 1 81 ? 8.461 3.392 -16.466 1.00 86.12 81 ARG A O 1
ATOM 687 N N . ASP A 1 82 ? 6.844 4.803 -15.809 1.00 87.56 82 ASP A N 1
ATOM 688 C CA . ASP A 1 82 ? 6.690 5.492 -17.090 1.00 87.56 82 ASP A CA 1
ATOM 689 C C . ASP A 1 82 ? 7.955 6.252 -17.499 1.00 87.56 82 ASP A C 1
ATOM 691 O O . ASP A 1 82 ? 8.310 6.269 -18.682 1.00 87.56 82 ASP A O 1
ATOM 695 N N . ILE A 1 83 ? 8.690 6.831 -16.543 1.00 85.81 83 ILE A N 1
ATOM 696 C CA . ILE A 1 83 ? 9.993 7.458 -16.812 1.00 85.81 83 ILE A CA 1
ATOM 697 C C . ILE A 1 83 ? 10.975 6.424 -17.371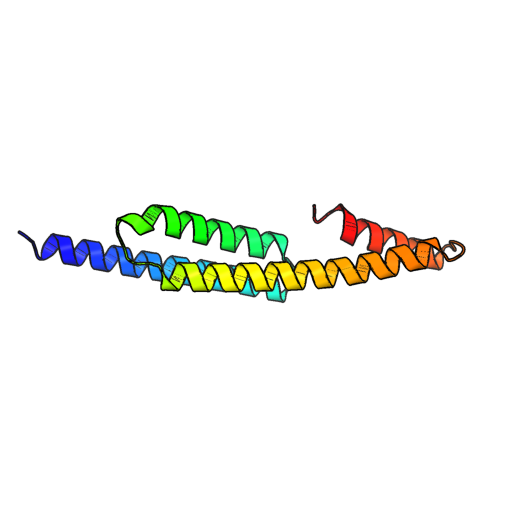 1.00 85.81 83 ILE A C 1
ATOM 699 O O . ILE A 1 83 ? 11.612 6.669 -18.402 1.00 85.81 83 ILE A O 1
ATOM 703 N N . TYR A 1 84 ? 11.084 5.256 -16.732 1.00 81.19 84 TYR A N 1
ATOM 704 C CA . TYR A 1 84 ? 11.962 4.185 -17.209 1.00 81.19 84 TYR A CA 1
ATOM 705 C C . TYR A 1 84 ? 11.506 3.629 -18.555 1.00 81.19 84 TYR A C 1
ATOM 707 O O . TYR A 1 84 ? 12.341 3.400 -19.428 1.00 81.19 84 TYR A O 1
ATOM 715 N N . LEU A 1 85 ? 10.196 3.486 -18.768 1.00 83.25 85 LEU A N 1
ATOM 716 C CA . LEU A 1 85 ? 9.636 3.028 -20.037 1.00 83.25 85 LEU A CA 1
ATOM 717 C C . LEU A 1 85 ? 9.978 3.990 -21.180 1.00 83.25 85 LEU A C 1
ATOM 719 O O . LEU A 1 85 ? 10.402 3.558 -22.251 1.00 83.25 85 LEU A O 1
ATOM 723 N N . ARG A 1 86 ? 9.843 5.303 -20.955 1.00 84.69 86 ARG A N 1
ATOM 724 C CA . ARG A 1 86 ? 10.217 6.328 -21.942 1.00 84.69 86 ARG A CA 1
ATOM 725 C C . ARG A 1 86 ? 11.707 6.272 -22.265 1.00 84.69 86 ARG A C 1
ATOM 727 O O . ARG A 1 86 ? 12.063 6.284 -23.440 1.00 84.69 86 ARG A O 1
ATOM 734 N N . ARG A 1 87 ? 12.570 6.171 -21.248 1.00 80.81 87 ARG A N 1
ATOM 735 C CA . ARG A 1 87 ? 14.026 6.035 -21.439 1.00 80.81 87 ARG A CA 1
ATOM 736 C C . ARG A 1 87 ? 14.368 4.785 -22.243 1.00 80.81 87 ARG A C 1
ATOM 738 O O . ARG A 1 87 ? 15.092 4.877 -23.226 1.00 80.81 87 ARG A O 1
ATOM 745 N N . TYR A 1 88 ? 13.790 3.649 -21.873 1.00 80.56 88 TYR A N 1
ATOM 746 C CA . TYR A 1 88 ? 13.972 2.384 -22.574 1.00 80.56 88 TYR A CA 1
ATOM 747 C C . TYR A 1 88 ? 13.549 2.472 -24.048 1.00 80.56 88 TYR A C 1
ATOM 749 O O . TYR A 1 88 ? 14.312 2.113 -24.941 1.00 80.56 88 TYR A O 1
ATOM 757 N N . ASN A 1 89 ? 12.369 3.036 -24.318 1.00 82.88 89 ASN A N 1
ATOM 758 C CA . ASN A 1 89 ? 11.869 3.222 -25.680 1.00 82.88 89 ASN A CA 1
ATOM 759 C C . ASN A 1 89 ? 12.732 4.176 -26.518 1.00 82.88 89 ASN A C 1
ATOM 761 O O . ASN A 1 89 ? 12.769 4.036 -27.740 1.00 82.88 89 ASN A O 1
ATOM 765 N N . ASN A 1 90 ? 13.398 5.151 -25.894 1.00 82.38 90 ASN A N 1
ATOM 766 C CA . ASN A 1 90 ? 14.343 6.030 -26.582 1.00 82.38 90 ASN A CA 1
ATOM 767 C C . ASN A 1 90 ? 15.652 5.299 -26.899 1.00 82.38 90 ASN A C 1
ATOM 769 O O . ASN A 1 90 ? 16.109 5.375 -28.033 1.00 82.38 90 ASN A O 1
ATOM 773 N N . LEU A 1 91 ? 16.188 4.517 -25.955 1.00 77.81 91 LEU A N 1
ATOM 774 C CA . LEU A 1 91 ? 17.397 3.714 -26.173 1.00 77.81 91 LEU A CA 1
ATOM 775 C C . LEU A 1 91 ? 17.229 2.698 -27.308 1.00 77.81 91 LEU A C 1
ATOM 777 O O . LEU A 1 91 ? 18.153 2.494 -28.082 1.00 77.81 91 LEU A O 1
ATOM 781 N N . LEU A 1 92 ? 16.040 2.107 -27.463 1.00 79.62 92 LEU A N 1
ATOM 782 C CA . LEU A 1 92 ? 15.740 1.213 -28.590 1.00 79.62 92 LEU A CA 1
ATOM 783 C C . LEU A 1 92 ? 15.837 1.890 -29.969 1.00 79.62 92 LEU A C 1
ATOM 785 O O . LEU A 1 92 ? 15.951 1.196 -30.977 1.00 79.62 92 LEU A O 1
ATOM 789 N N . LYS A 1 93 ? 15.740 3.223 -30.034 1.00 83.25 93 LYS A N 1
ATOM 790 C CA . LYS A 1 93 ? 15.833 3.999 -31.281 1.00 83.25 93 LYS A CA 1
ATOM 791 C C . LYS A 1 93 ? 17.256 4.473 -31.577 1.00 83.25 93 LYS A C 1
ATOM 793 O O . LYS A 1 93 ? 17.508 4.949 -32.681 1.00 83.25 93 LYS A O 1
ATOM 798 N N . GLU A 1 94 ? 18.158 4.379 -30.606 1.00 79.88 94 GLU A N 1
ATOM 799 C CA . GLU A 1 94 ? 19.558 4.771 -30.732 1.00 79.88 94 GLU A CA 1
ATOM 800 C C . GLU A 1 94 ? 20.425 3.558 -31.097 1.00 79.88 94 GLU A C 1
ATOM 802 O O . GLU A 1 94 ? 20.106 2.413 -30.774 1.00 79.88 94 GLU A O 1
ATOM 807 N N . THR A 1 95 ? 21.553 3.789 -31.771 1.00 77.75 95 THR A N 1
ATOM 808 C CA . THR A 1 95 ? 22.546 2.732 -31.991 1.00 77.75 95 THR A CA 1
ATOM 809 C C . THR A 1 95 ? 23.184 2.372 -30.648 1.00 77.75 95 THR A C 1
ATOM 811 O O . THR A 1 95 ? 23.782 3.231 -29.999 1.00 77.75 95 THR A O 1
ATOM 814 N N . LEU A 1 96 ? 23.059 1.115 -30.214 1.00 69.81 96 LEU A N 1
ATOM 815 C CA . LEU A 1 96 ? 23.648 0.646 -28.957 1.00 69.81 96 LEU A CA 1
ATOM 816 C C . LEU A 1 96 ? 25.185 0.752 -29.005 1.00 69.81 96 LEU A C 1
ATOM 818 O O . LEU A 1 96 ? 25.838 0.168 -29.868 1.00 69.81 96 LEU A O 1
ATOM 822 N N . THR A 1 97 ? 25.749 1.500 -28.065 1.00 76.75 97 THR A N 1
ATOM 823 C CA . THR A 1 97 ? 27.174 1.643 -27.768 1.00 76.75 97 THR A CA 1
ATOM 824 C C . THR A 1 97 ? 27.460 1.054 -26.389 1.00 76.75 97 THR A C 1
ATOM 826 O O . THR A 1 97 ? 26.570 0.909 -25.557 1.00 76.75 97 THR A O 1
ATOM 829 N N . GLU A 1 98 ? 28.720 0.750 -26.093 1.00 71.44 98 GLU A N 1
ATOM 830 C CA . GLU A 1 98 ? 29.121 0.239 -24.771 1.00 71.44 98 GLU A CA 1
ATOM 831 C C . GLU A 1 98 ? 28.645 1.152 -23.619 1.00 71.44 98 GLU A C 1
ATOM 833 O O . GLU A 1 98 ? 28.186 0.683 -22.582 1.00 71.44 98 GLU A O 1
ATOM 838 N N . THR A 1 99 ? 28.642 2.467 -23.856 1.00 71.44 99 THR A N 1
ATOM 839 C CA . THR A 1 99 ? 28.195 3.506 -22.919 1.00 71.44 99 THR A CA 1
ATOM 840 C C . THR A 1 99 ? 26.685 3.585 -22.698 1.00 71.44 99 THR A C 1
ATOM 842 O O . THR A 1 99 ? 26.267 4.011 -21.625 1.00 71.44 99 THR A O 1
ATOM 845 N N . ASN A 1 100 ? 25.844 3.207 -23.668 1.00 71.69 100 ASN A N 1
ATOM 846 C CA . ASN A 1 100 ? 24.385 3.218 -23.487 1.00 71.69 100 ASN A CA 1
ATOM 847 C C . ASN A 1 100 ? 23.822 1.842 -23.077 1.00 71.69 100 ASN A C 1
ATOM 849 O O . ASN A 1 100 ? 22.676 1.752 -22.631 1.00 71.69 100 ASN A O 1
ATOM 853 N N . LEU A 1 101 ? 24.657 0.798 -23.122 1.00 73.00 101 LEU A N 1
ATOM 854 C CA . LEU A 1 101 ? 24.326 -0.563 -22.707 1.00 73.00 101 LEU A CA 1
ATOM 855 C C . LEU A 1 101 ? 24.071 -0.670 -21.194 1.00 73.00 101 LEU A C 1
ATOM 857 O O . LEU A 1 101 ? 23.111 -1.319 -20.781 1.00 73.00 101 LEU A O 1
ATOM 861 N N . GLU A 1 102 ? 24.863 0.016 -20.361 1.00 75.75 102 GLU A N 1
ATOM 862 C CA . GLU A 1 102 ? 24.618 0.084 -18.910 1.00 75.75 102 GLU A CA 1
ATOM 863 C C . GLU A 1 102 ? 23.269 0.744 -18.594 1.00 75.75 102 GLU A C 1
ATOM 865 O O . GLU A 1 102 ? 22.475 0.210 -17.816 1.00 75.75 102 GLU A O 1
ATOM 870 N N . TYR A 1 103 ? 22.950 1.862 -19.254 1.00 69.25 103 TYR A N 1
ATOM 871 C CA . TYR A 1 103 ? 21.656 2.532 -19.095 1.00 69.25 103 TYR A CA 1
ATOM 872 C C . TYR A 1 103 ? 20.485 1.668 -19.577 1.00 69.25 103 TYR A C 1
ATOM 874 O O . TYR A 1 103 ? 19.408 1.696 -18.974 1.00 69.25 103 TYR A O 1
ATOM 882 N N . PHE A 1 104 ? 20.696 0.866 -20.623 1.00 70.56 104 PHE A N 1
ATOM 883 C CA . PHE A 1 104 ? 19.714 -0.096 -21.113 1.00 70.56 104 PHE A CA 1
ATOM 884 C C . PHE A 1 104 ? 19.436 -1.200 -20.087 1.00 70.56 104 PHE A C 1
ATOM 886 O O . PHE A 1 104 ? 18.273 -1.492 -19.806 1.00 70.56 104 PHE A O 1
ATOM 893 N N . LEU A 1 105 ? 20.483 -1.763 -19.472 1.00 74.25 105 LEU A N 1
ATOM 894 C CA . LEU A 1 105 ? 20.354 -2.781 -18.426 1.00 74.25 105 LEU A CA 1
ATOM 895 C C . LEU A 1 105 ? 19.652 -2.236 -17.176 1.00 74.25 105 LEU A C 1
ATOM 897 O O . LEU A 1 105 ? 18.769 -2.907 -16.643 1.00 74.25 105 LEU A O 1
ATOM 901 N N . ILE A 1 106 ? 19.969 -1.008 -16.752 1.00 72.62 106 ILE A N 1
ATOM 902 C CA . ILE A 1 106 ? 19.282 -0.339 -15.633 1.00 72.62 106 ILE A CA 1
ATOM 903 C C . ILE A 1 106 ? 17.792 -0.150 -15.951 1.00 72.62 106 ILE A C 1
ATOM 905 O O . ILE A 1 106 ? 16.937 -0.489 -15.134 1.00 72.62 106 ILE A O 1
ATOM 909 N N . GLY A 1 107 ? 17.463 0.340 -17.152 1.00 69.06 107 GLY A N 1
ATOM 910 C CA . GLY A 1 107 ? 16.074 0.504 -17.587 1.00 69.06 107 GLY A CA 1
ATOM 911 C C . GLY A 1 107 ? 15.300 -0.816 -17.600 1.00 69.06 107 GLY A C 1
ATOM 912 O O . GLY A 1 107 ? 14.166 -0.871 -17.123 1.00 69.06 107 GLY A O 1
ATOM 913 N N . LEU A 1 108 ? 15.928 -1.893 -18.080 1.00 71.00 108 LEU A N 1
ATOM 914 C CA . LEU A 1 108 ? 15.342 -3.234 -18.093 1.00 71.00 108 LEU A CA 1
ATOM 915 C C . LEU A 1 108 ? 15.096 -3.754 -16.665 1.00 71.00 108 LEU A C 1
ATOM 917 O O . LEU A 1 108 ? 14.020 -4.274 -16.369 1.00 71.00 108 LEU A O 1
ATOM 921 N N . PHE A 1 109 ? 16.059 -3.568 -15.759 1.00 71.06 109 PHE A N 1
ATOM 922 C CA . PHE A 1 109 ? 15.951 -3.990 -14.362 1.00 71.06 109 PHE A CA 1
ATOM 923 C C . PHE A 1 109 ? 14.783 -3.281 -13.656 1.00 71.06 109 PHE A C 1
ATOM 925 O O . PHE A 1 109 ? 13.928 -3.935 -13.056 1.00 71.06 109 PHE A O 1
ATOM 932 N N . CYS A 1 110 ? 14.677 -1.956 -13.808 1.00 69.50 110 CYS A N 1
ATOM 933 C CA . CYS A 1 110 ? 13.596 -1.156 -13.225 1.00 69.50 110 CYS A CA 1
ATOM 934 C C . CYS A 1 110 ? 12.206 -1.516 -13.782 1.00 69.50 110 CYS A C 1
ATOM 936 O O . CYS A 1 110 ? 11.221 -1.451 -13.044 1.00 69.50 110 CYS A O 1
ATOM 938 N N . LEU A 1 111 ? 12.115 -1.919 -15.056 1.00 69.06 111 LEU A N 1
ATOM 939 C CA . LEU A 1 111 ? 10.852 -2.273 -15.718 1.00 69.06 111 LEU A CA 1
ATOM 940 C C . LEU A 1 111 ? 10.353 -3.689 -15.404 1.00 69.06 111 LEU A C 1
ATOM 942 O O . LEU A 1 111 ? 9.138 -3.898 -15.363 1.00 69.06 111 LEU A O 1
ATOM 946 N N . PHE A 1 112 ? 11.257 -4.658 -15.229 1.00 65.75 112 PHE A N 1
ATOM 947 C CA . PHE A 1 112 ? 10.895 -6.081 -15.191 1.00 65.75 112 PHE A CA 1
ATOM 948 C C . PHE A 1 112 ? 11.052 -6.756 -13.824 1.00 65.75 112 PHE A C 1
ATOM 950 O O . PHE A 1 112 ? 10.371 -7.753 -13.591 1.00 65.75 112 PHE A O 1
ATOM 957 N N . ILE A 1 113 ? 11.883 -6.242 -12.911 1.00 56.72 113 ILE A N 1
ATOM 958 C CA . ILE A 1 113 ? 12.108 -6.888 -11.600 1.00 56.72 113 ILE A CA 1
ATOM 959 C C . ILE A 1 113 ? 11.155 -6.376 -10.512 1.00 56.72 113 ILE A C 1
ATOM 961 O O . ILE A 1 113 ? 10.906 -7.075 -9.534 1.00 56.72 113 ILE A O 1
ATOM 965 N N . ASN A 1 114 ? 10.496 -5.237 -10.732 1.00 52.91 114 ASN A N 1
ATOM 966 C CA . ASN A 1 114 ? 9.404 -4.758 -9.875 1.00 52.91 114 ASN A CA 1
ATOM 967 C C . ASN A 1 114 ? 8.036 -5.419 -10.163 1.00 52.91 114 ASN A C 1
ATOM 969 O O . ASN A 1 114 ? 7.002 -4.873 -9.777 1.00 52.91 114 ASN A O 1
ATOM 973 N N . LYS A 1 115 ? 8.013 -6.570 -10.847 1.00 44.91 115 LYS A N 1
ATOM 974 C CA . LYS A 1 115 ? 6.795 -7.354 -11.110 1.00 44.91 115 LYS A CA 1
ATOM 975 C C . LYS A 1 115 ? 6.395 -8.257 -9.936 1.00 44.91 115 LYS A C 1
ATOM 977 O O . LYS A 1 115 ? 7.208 -8.483 -9.003 1.00 44.91 115 LYS A O 1
#

Organism: NCBI:txid412755

Sequence (115 aa):
MTFNNNFVMYKQKKELIKDLKIYQSFALKKVDIEDFKSALSKIDSALTLIEEFQSYFDLKTELNDFSEIRQKVLTEFNDHRDIYLRRYNNLLKETLTETNLEYFLIGLFCLFINK

pLDDT: mean 84.96, std 12.01, range [44.91, 96.19]

Foldseek 3Di:
DPVVVVVVLVVVVVVLVVVLVVLVVQLVVCVVVVVLVVSLVSLVVNLVSCVVCVVPDPCVVSNVVSVVSNVVSVVVLVVVLVVLVVLLVVLVVDDDDPVCVVVNVVSCCSNPVSD

Radius of gyration: 21.17 Å; chains: 1; bounding box: 52×16×66 Å

=== Feature glossary ===
A reading guide for the features in this record.

Start from the sequence.

  · Sequence gives the chain of amino acids in standard one-letter code (A=alanine, C=cysteine, …, Y=tyrosine), read N→C. It is the only feature that is directly encoded by the gene; all structural features are derived from the folded form of this sequence.

Fold it, and you get atomic coordinates and the backbone conformation that goes with them.

  · The mmCIF table is the protein's shape written out atom by atom. For each backbone N, Cα, C, and carbonyl O, it reco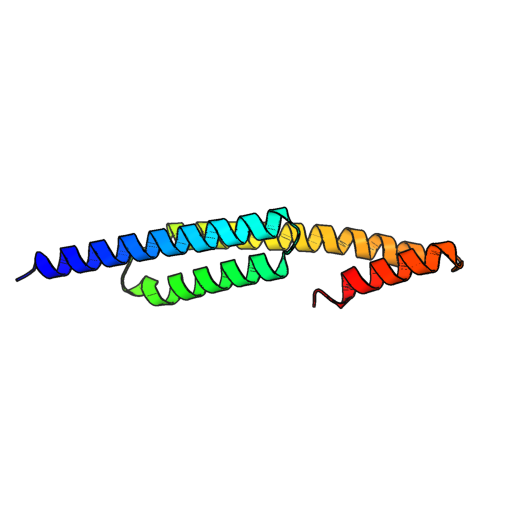rds an (x, y, z) coordinate triple in Å plus the residue type, chain letter, and residue number.

  · Backbone dihedral angles. Every residue except chain termini has a φ (preceding-C → N → Cα → C) and a ψ (N → Cα → C → next-N). They are reported in degrees following the IUPAC sign convention. Secondary structure is essentially a statement about which (φ, ψ) basin each residue occupies.

  · DSSP 8-state secondary structure assigns each residue one of H (α-helix), G (3₁₀-helix), I (π-helix), E (extended β-strand), B (isolated β-bridge), T (hydrogen-bonded turn), S (bend), or '-' (coil). The assignment is computed from backbone hydrogen-bond geometry via the Kabsch–Sander algorithm.

  · P-SEA three-state annotation labels each residue as helix, strand, or coil based purely on the geometry of the Cα trace. It serves as a fallback when the full backbone (and thus DSSP) is unavailable.

Summarize the fold with a handful of shape descriptors and a per-residue structural alphabet.

  · Radius of gyration (Rg) is the root-mean-square distance of Cα atoms from their centroid — a single number for overall size and compactness. A globular domain of N residues has Rg ≈ 2.2·N^0.38 Å; an extended or disordered chain has a much larger Rg. The Cα contact count is the number of residue pairs whose Cα atoms are within 8 Å and are more than four positions apart in sequence — a standard proxy for tertiary packing density. The bounding box is the smallest axis-aligned box enclosing all Cα atoms.

  · Foldseek's 3Di representation compresses backbone geometry into a per-residue letter drawn from a learned twenty-state alphabet. It captures the tertiary interaction pattern around each residue — which residues are packed against it in space, regardless of where they are in sequence.

  · Accessible surface area quantifies burial. A residue with SASA near zero is packed into the hydrophobic core; one with SASA >100 Å² sits on the surface. Computed here via the Shrake–Rupley numerical algorithm with a 1.4 Å probe.

Ask how reliable the model is.

  · For AlphaFold models, the B-factor field carries pLDDT — the model's own estimate of local accuracy on a 0–100 scale. Regions with pLDDT<50 should be treated as essentially unmodeled; they often correspond to intrinsically disordered segments.

  · For experimental (PDB) structures, the B-factor (temperature factor) quantifies the positional spread of each atom in the crystal — a combination of thermal vibration and static disorder — in units of Å². High B-factors mark flexible loops or poorly resolved regions; low B-factors mark the rigid, well-ordered core.

  · PAE(i, j) answers: if I align the predicted and true structures on residue i, how far off (in Å) do I expect residue j to be? A block-diagonal PAE matrix with low values on the blocks and high values off-diagonal is the signature of a multi-domain protein with confidently predicted domains but uncertain inter-domain orientation.

Place it in context: what it resembles, what it is annotated as, and how it looks.

  · Structural nearest neighbors (via Foldseek easy-search vs the PDB). Reported per hit: target PDB id, E-value, and alignment TM-score. A TM-score above ~0.5 is the conventional threshold for 'same fold'.

  · Functional annotations link the protein to curated databases. InterPro en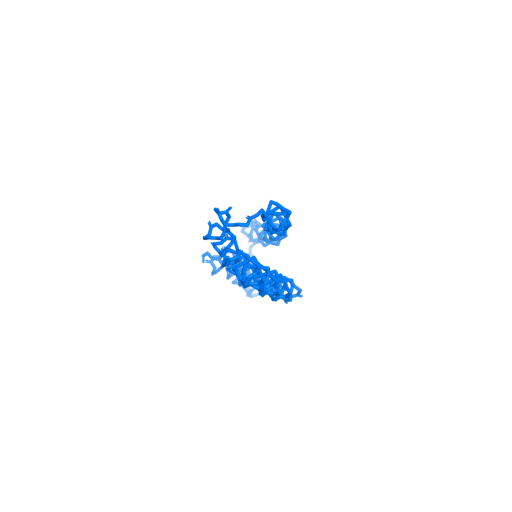tries identify conserved domains and families by matching the sequence against member-database signatures (Pfam, PROSITE, CDD, …). Gene Ontology (GO) terms describe molecular function, biological process, and cellular component in a controlled vocabulary. CATH places the structure in a hierarchical fold classification (Class/Architecture/Topology/Homologous-superfamily). The organism is the source species.

  · Plot images: a contact map (which residues are close in 3D, as an N×N binary image), a Ramachandran scatter (backbone torsion angles, revealing secondary-structure composition at a glance), and — for AlphaFold structures — a PAE heatmap (pairwise prediction confidence).

  · Structure images are PyMOL renders from six orthogonal camera directions. Cartoon representation draws helices as coils and strands as arrows; sticks shows the backbone as bonds; surface shows the solvent-excluded envelope. Rainbow coloring maps sequence position to hue (blue→red, N→C); chain coloring assigns a distinct color per polypeptide.